Protein AF-A0A9D5RZ23-F1 (afdb_monomer)

Radius of gyration: 14.6 Å; Cα contacts (8 Å, |Δi|>4): 82; chains: 1; bounding box: 31×38×31 Å

Structure (mmCIF, N/CA/C/O backbone):
data_AF-A0A9D5RZ23-F1
#
_entry.id   AF-A0A9D5RZ23-F1
#
loop_
_atom_site.group_PDB
_atom_site.id
_atom_site.type_symbol
_atom_site.label_atom_id
_atom_site.label_alt_id
_atom_site.label_comp_id
_atom_site.label_asym_id
_atom_site.label_entity_id
_atom_site.label_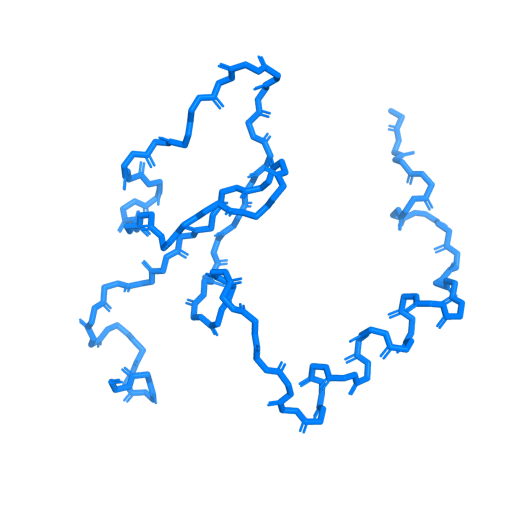seq_id
_atom_site.pdbx_PDB_ins_code
_atom_site.Cartn_x
_atom_site.Cartn_y
_atom_site.Cartn_z
_atom_site.occupancy
_atom_site.B_iso_or_equiv
_atom_site.auth_seq_id
_atom_site.auth_comp_id
_atom_site.auth_asym_id
_atom_site.auth_atom_id
_atom_site.pdb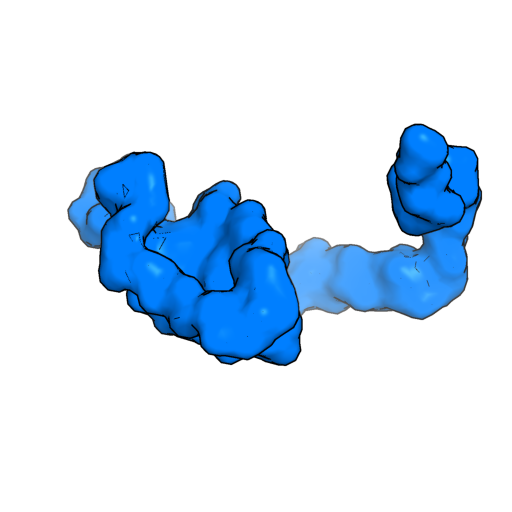x_PDB_model_num
ATOM 1 N N . MET A 1 1 ? 2.038 21.244 -1.921 1.00 46.94 1 MET A N 1
ATOM 2 C CA . MET A 1 1 ? 3.273 20.883 -2.647 1.00 46.94 1 MET A CA 1
ATOM 3 C C . MET A 1 1 ? 3.175 19.400 -2.978 1.00 46.94 1 MET A C 1
ATOM 5 O O . MET A 1 1 ? 3.216 18.591 -2.062 1.00 46.94 1 MET A O 1
ATOM 9 N N . TYR A 1 2 ? 2.887 19.045 -4.232 1.00 55.91 2 TYR A N 1
ATOM 10 C CA . TYR A 1 2 ? 2.789 17.636 -4.638 1.00 55.91 2 TYR A CA 1
ATOM 11 C C . TYR A 1 2 ? 4.187 17.008 -4.610 1.00 55.91 2 TYR A C 1
ATOM 13 O O . TYR A 1 2 ? 5.155 17.674 -4.977 1.00 55.91 2 TYR A O 1
ATOM 21 N N . SER A 1 3 ? 4.316 15.771 -4.124 1.00 70.06 3 SER A N 1
ATOM 22 C CA . SER A 1 3 ? 5.634 15.136 -4.024 1.00 70.06 3 SER A CA 1
ATOM 23 C C . SER A 1 3 ? 6.182 14.803 -5.415 1.00 70.06 3 SER A C 1
ATOM 25 O O . SER A 1 3 ? 5.425 14.556 -6.357 1.00 70.06 3 SER A O 1
ATOM 27 N N . SER A 1 4 ? 7.509 14.778 -5.543 1.00 71.38 4 SER A N 1
ATOM 28 C CA . SER A 1 4 ? 8.199 14.423 -6.789 1.00 71.38 4 SER A CA 1
ATOM 29 C C . SER A 1 4 ? 7.823 13.033 -7.317 1.00 71.38 4 SER A C 1
ATOM 31 O O . SER A 1 4 ? 7.893 12.818 -8.522 1.00 71.38 4 SER A O 1
ATOM 33 N N . LEU A 1 5 ? 7.348 12.127 -6.450 1.00 71.69 5 LEU A N 1
ATOM 34 C CA . LEU A 1 5 ? 6.814 10.812 -6.829 1.00 71.69 5 LEU A CA 1
ATOM 35 C C . LEU A 1 5 ? 5.569 10.895 -7.726 1.00 71.69 5 LEU A C 1
ATOM 37 O O . LEU A 1 5 ? 5.371 10.013 -8.551 1.00 71.69 5 LEU A O 1
ATOM 41 N N . PHE A 1 6 ? 4.726 11.923 -7.578 1.00 73.56 6 PHE A N 1
ATOM 42 C CA . PHE A 1 6 ? 3.468 12.028 -8.336 1.00 73.56 6 PHE A CA 1
ATOM 43 C C . PHE A 1 6 ? 3.582 12.867 -9.612 1.00 73.56 6 PHE A C 1
ATOM 45 O O . PHE A 1 6 ? 2.719 12.772 -10.477 1.00 73.56 6 PHE A O 1
ATOM 52 N N . GLN A 1 7 ? 4.612 13.709 -9.717 1.00 83.00 7 GLN A N 1
ATOM 53 C CA . GLN A 1 7 ? 4.786 14.661 -10.824 1.00 83.00 7 GLN A CA 1
ATOM 54 C C . GLN A 1 7 ? 6.002 14.336 -11.711 1.00 83.00 7 GLN A C 1
ATOM 56 O O . GLN A 1 7 ? 6.151 14.904 -12.789 1.00 83.00 7 GLN A O 1
ATOM 61 N N . GLY A 1 8 ? 6.893 13.447 -11.262 1.00 85.94 8 GLY A N 1
ATOM 62 C CA . GLY A 1 8 ? 8.085 13.030 -11.996 1.00 85.94 8 GLY A CA 1
ATOM 63 C C . GLY A 1 8 ? 7.850 11.823 -12.906 1.00 85.94 8 GLY A C 1
ATOM 64 O O . GLY A 1 8 ? 6.894 11.067 -12.751 1.00 85.94 8 GLY A O 1
ATOM 65 N N . ALA A 1 9 ? 8.767 11.613 -13.853 1.00 90.69 9 ALA A N 1
ATOM 66 C CA . ALA A 1 9 ? 8.804 10.375 -14.622 1.00 90.69 9 ALA A CA 1
ATOM 67 C C . ALA A 1 9 ? 9.207 9.195 -13.725 1.00 90.69 9 ALA A C 1
ATOM 69 O O . ALA A 1 9 ? 10.105 9.321 -12.892 1.00 90.69 9 ALA A O 1
ATOM 70 N N . ALA A 1 10 ? 8.601 8.028 -13.956 1.00 91.94 10 ALA A N 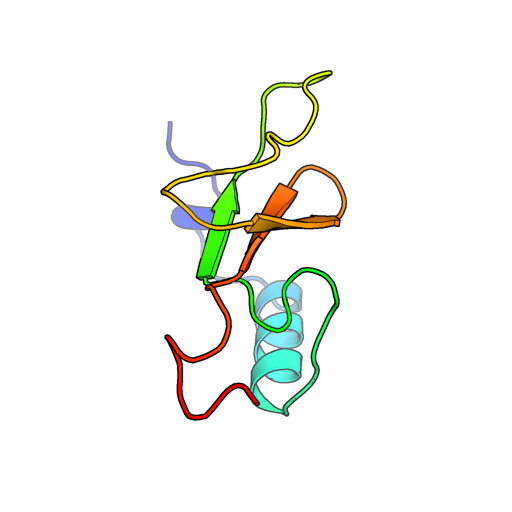1
ATOM 71 C CA . ALA A 1 10 ? 8.945 6.818 -13.218 1.00 91.94 10 ALA A CA 1
ATOM 72 C C . ALA A 1 10 ? 10.419 6.425 -13.427 1.00 91.94 10 ALA A C 1
ATOM 74 O O . ALA A 1 10 ? 10.898 6.270 -14.562 1.00 91.94 10 ALA A O 1
ATOM 75 N N . THR A 1 11 ? 11.112 6.203 -12.317 1.00 93.19 11 THR A N 1
ATOM 76 C CA . THR A 1 11 ? 12.481 5.695 -12.238 1.00 93.19 11 THR A CA 1
ATOM 77 C C . THR A 1 11 ? 12.581 4.265 -12.778 1.00 93.19 11 THR A C 1
ATOM 79 O O . THR A 1 11 ? 11.591 3.537 -12.906 1.00 93.19 11 THR A O 1
ATOM 82 N N . ALA A 1 12 ? 13.805 3.817 -13.071 1.00 96.00 12 ALA A N 1
ATOM 83 C CA . ALA A 1 12 ? 14.049 2.431 -13.471 1.00 96.00 12 ALA A CA 1
ATOM 84 C C . ALA A 1 12 ? 13.563 1.431 -12.405 1.00 96.00 12 ALA A C 1
ATOM 86 O O . ALA A 1 12 ? 12.958 0.415 -12.747 1.00 96.00 12 ALA A O 1
ATOM 87 N N . LYS A 1 13 ? 13.763 1.750 -11.118 1.00 94.50 13 LYS A N 1
ATOM 88 C CA . LYS A 1 13 ? 13.380 0.861 -10.019 1.00 94.50 13 LYS A CA 1
ATOM 89 C C . LYS A 1 13 ? 11.866 0.741 -9.861 1.00 94.50 13 LYS A C 1
ATOM 91 O O . LYS A 1 13 ? 11.369 -0.362 -9.662 1.00 94.50 13 LYS A O 1
ATOM 96 N N . GLU A 1 14 ? 11.126 1.840 -9.988 1.00 93.81 14 GLU A N 1
ATOM 97 C CA . GLU A 1 14 ? 9.655 1.813 -9.938 1.00 93.81 14 GLU A CA 1
ATOM 98 C C . GLU A 1 14 ? 9.078 0.961 -11.074 1.00 93.81 14 GLU A C 1
ATOM 100 O O . GLU A 1 14 ? 8.208 0.124 -10.839 1.00 93.81 14 GLU A O 1
ATOM 105 N N . LYS A 1 15 ? 9.625 1.096 -12.291 1.00 94.94 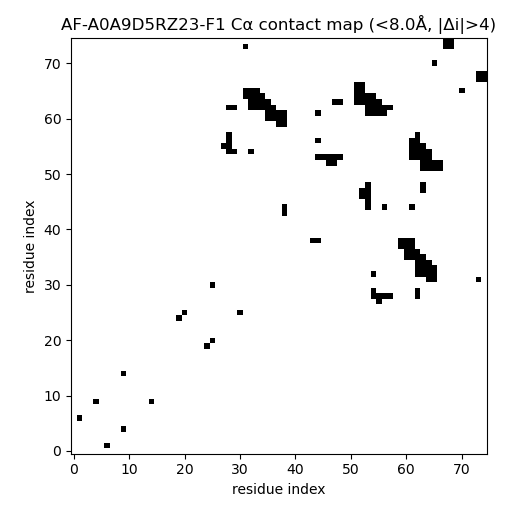15 LYS A N 1
ATOM 106 C CA . LYS A 1 15 ? 9.235 0.268 -13.444 1.00 94.94 15 LYS A CA 1
ATOM 107 C C . LYS A 1 15 ? 9.542 -1.215 -13.223 1.00 94.94 15 LYS A C 1
ATOM 109 O O . LYS A 1 15 ? 8.728 -2.066 -13.580 1.00 94.94 15 LYS A O 1
ATOM 114 N N . GLU A 1 16 ? 10.701 -1.534 -12.650 1.00 96.62 16 GLU A N 1
ATOM 115 C CA . GLU A 1 16 ? 11.088 -2.907 -12.304 1.00 96.62 16 GLU A CA 1
ATOM 116 C C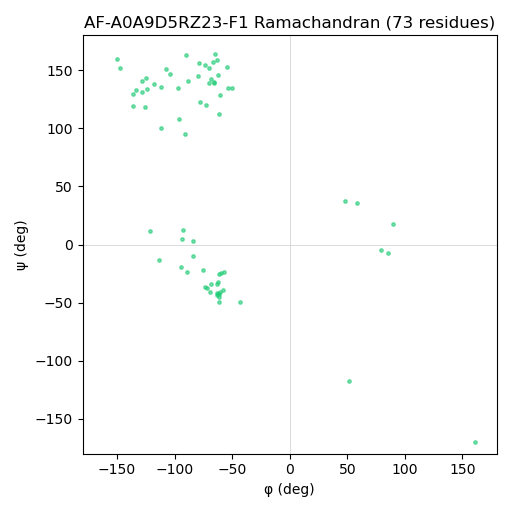 . GLU A 1 16 ? 10.111 -3.516 -11.289 1.00 96.62 16 GLU A C 1
ATOM 118 O O . GLU A 1 16 ? 9.579 -4.601 -11.522 1.00 96.62 16 GLU A O 1
ATOM 123 N N . LEU A 1 17 ? 9.820 -2.798 -10.199 1.00 95.00 17 LEU A N 1
ATOM 124 C CA . LEU A 1 17 ? 8.892 -3.249 -9.159 1.00 95.00 17 LEU A CA 1
ATOM 125 C C . LEU A 1 17 ? 7.471 -3.445 -9.702 1.00 95.00 17 LEU A C 1
ATOM 127 O O . LEU A 1 17 ? 6.854 -4.471 -9.422 1.00 95.00 17 LEU A O 1
ATOM 131 N N . ALA A 1 18 ? 6.979 -2.528 -10.538 1.00 94.62 18 ALA A N 1
ATOM 132 C CA . ALA A 1 18 ? 5.675 -2.677 -11.180 1.00 94.62 18 ALA A CA 1
ATOM 133 C C . ALA A 1 18 ? 5.615 -3.930 -12.074 1.00 94.62 18 ALA A C 1
ATOM 135 O O . ALA A 1 18 ? 4.638 -4.677 -12.040 1.00 94.62 18 ALA A O 1
ATOM 136 N N . ARG A 1 19 ? 6.682 -4.221 -12.833 1.00 97.44 19 ARG A N 1
ATOM 137 C CA . ARG A 1 19 ? 6.745 -5.429 -13.674 1.00 97.44 19 ARG A CA 1
ATOM 138 C C . ARG A 1 19 ? 6.689 -6.727 -12.87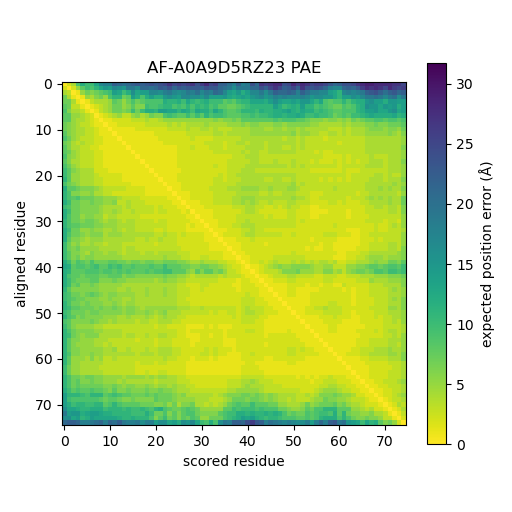8 1.00 97.44 19 ARG A C 1
ATOM 140 O O . ARG A 1 19 ? 6.137 -7.696 -13.386 1.00 97.44 19 ARG A O 1
ATOM 147 N N . ARG A 1 20 ? 7.259 -6.767 -11.675 1.00 96.88 20 ARG A N 1
ATOM 148 C CA . ARG A 1 20 ? 7.201 -7.949 -10.798 1.00 96.88 20 ARG A CA 1
ATOM 149 C C . ARG A 1 20 ? 5.759 -8.288 -10.425 1.00 96.88 20 ARG A C 1
ATOM 151 O O . ARG A 1 20 ? 5.340 -9.429 -10.584 1.00 96.88 20 ARG A O 1
ATOM 158 N N . VAL A 1 21 ? 4.977 -7.276 -10.050 1.00 94.81 21 VAL A N 1
ATOM 159 C CA . VAL A 1 21 ? 3.546 -7.439 -9.741 1.00 94.81 21 VAL A CA 1
ATOM 160 C C . VAL A 1 21 ? 2.765 -7.905 -10.974 1.00 94.81 21 VAL A C 1
ATOM 162 O O . VAL A 1 21 ? 1.995 -8.853 -10.885 1.00 94.81 21 VAL A O 1
ATOM 165 N N . LEU A 1 22 ? 3.028 -7.327 -12.155 1.00 95.12 22 LEU A N 1
ATOM 166 C CA . LEU A 1 22 ? 2.395 -7.772 -13.410 1.00 95.12 22 LEU A CA 1
ATOM 167 C C . LEU A 1 22 ? 2.726 -9.226 -13.787 1.00 95.12 22 LEU A C 1
ATOM 169 O O . LEU A 1 22 ? 1.958 -9.861 -14.502 1.00 95.12 22 LEU A O 1
ATOM 173 N N . LYS A 1 23 ? 3.862 -9.757 -13.324 1.00 97.31 23 LYS A N 1
ATOM 174 C CA . LYS A 1 23 ? 4.247 -11.166 -13.500 1.00 97.31 23 LYS A CA 1
ATOM 175 C C . LYS A 1 23 ? 3.642 -12.097 -12.441 1.00 97.31 23 LYS A C 1
ATOM 177 O O . LYS A 1 23 ? 3.942 -13.287 -12.461 1.00 97.31 23 LYS A O 1
ATOM 182 N N . GLY A 1 24 ? 2.806 -11.579 -11.541 1.00 94.50 24 GLY A N 1
ATOM 183 C CA . GLY A 1 24 ? 2.125 -12.359 -10.509 1.00 94.50 24 GLY A CA 1
ATOM 184 C C . GLY A 1 24 ? 2.900 -12.493 -9.200 1.00 94.50 24 GLY A C 1
ATOM 185 O O . GLY A 1 24 ? 2.592 -13.378 -8.408 1.00 94.50 24 GLY A O 1
ATOM 186 N N . GLU A 1 25 ? 3.908 -11.651 -8.946 1.00 95.75 25 GLU A N 1
ATOM 187 C CA . GLU A 1 25 ? 4.519 -11.603 -7.615 1.00 95.75 25 GLU A CA 1
ATOM 188 C C . GLU A 1 25 ? 3.573 -10.914 -6.621 1.00 95.75 25 GLU A C 1
ATOM 190 O O . GLU A 1 25 ? 3.235 -9.738 -6.780 1.00 95.75 25 GLU A O 1
ATOM 195 N N . TYR A 1 26 ? 3.193 -11.646 -5.573 1.00 92.06 26 TYR A N 1
ATOM 196 C CA . TYR A 1 26 ? 2.347 -11.163 -4.483 1.00 92.06 26 TYR A CA 1
ATOM 197 C C . TYR A 1 26 ? 3.165 -10.887 -3.223 1.00 92.06 26 TYR A C 1
ATOM 199 O O . TYR A 1 26 ? 4.130 -11.589 -2.919 1.00 92.06 26 TYR A O 1
ATOM 207 N N . TYR A 1 27 ? 2.745 -9.876 -2.460 1.00 93.25 27 TYR A N 1
ATOM 208 C CA . TYR A 1 27 ? 3.436 -9.443 -1.249 1.00 93.25 27 TYR A CA 1
ATOM 209 C C . TYR A 1 27 ? 2.436 -9.185 -0.135 1.00 93.25 27 TYR A C 1
ATOM 211 O O . TYR A 1 27 ? 1.610 -8.278 -0.224 1.00 93.25 27 TYR A O 1
ATOM 219 N N . TYR A 1 28 ? 2.562 -9.929 0.957 1.00 93.62 28 TYR A N 1
ATOM 220 C CA . TYR A 1 28 ? 1.851 -9.608 2.185 1.00 93.62 28 TYR A CA 1
ATOM 221 C C . TYR A 1 28 ? 2.358 -8.267 2.762 1.00 93.62 28 TYR A C 1
ATOM 223 O O . TYR A 1 28 ? 3.571 -8.026 2.739 1.00 93.62 28 TYR A O 1
ATOM 231 N N . PRO A 1 29 ? 1.484 -7.389 3.298 1.00 96.00 29 PRO A N 1
ATOM 232 C CA . PRO A 1 29 ? 0.031 -7.528 3.500 1.00 96.00 29 PRO A CA 1
ATOM 233 C C . PRO A 1 29 ? -0.832 -6.977 2.350 1.00 96.00 29 PRO A C 1
ATOM 235 O O . PRO A 1 29 ? -2.033 -6.798 2.512 1.00 96.00 29 PRO A O 1
ATOM 238 N N . ALA A 1 30 ? -0.236 -6.670 1.198 1.00 94.94 30 ALA A N 1
ATOM 239 C CA . ALA A 1 30 ? -0.927 -6.044 0.076 1.00 94.94 30 ALA A CA 1
ATOM 240 C C . ALA A 1 30 ? -1.666 -7.035 -0.841 1.00 94.94 30 ALA A C 1
ATOM 242 O O . ALA A 1 30 ? -2.419 -6.586 -1.695 1.00 94.94 30 ALA A O 1
ATOM 243 N N . THR A 1 31 ? -1.469 -8.351 -0.673 1.00 92.19 31 THR A N 1
ATOM 244 C CA . THR A 1 31 ? -1.979 -9.416 -1.562 1.00 92.19 31 THR A CA 1
ATOM 245 C C . THR A 1 31 ? -3.426 -9.206 -2.015 1.00 92.19 31 THR A C 1
ATOM 247 O O . THR A 1 31 ? -3.684 -9.243 -3.211 1.00 92.19 31 THR A O 1
ATOM 250 N N . ASN A 1 32 ? -4.333 -8.932 -1.072 1.00 91.56 32 ASN A N 1
ATOM 251 C CA . ASN A 1 32 ? -5.764 -8.717 -1.321 1.00 91.56 32 ASN A CA 1
ATOM 252 C C . ASN A 1 32 ? -6.241 -7.337 -0.837 1.00 91.56 32 ASN A C 1
ATOM 254 O O . ASN A 1 32 ? -7.441 -7.088 -0.719 1.00 91.56 32 ASN A O 1
ATOM 258 N N . ALA A 1 33 ? -5.316 -6.440 -0.492 1.00 93.88 33 ALA A N 1
ATOM 259 C CA . ALA A 1 33 ? -5.673 -5.162 0.101 1.00 93.88 33 ALA A CA 1
ATOM 260 C C . ALA A 1 33 ? -6.173 -4.189 -0.970 1.00 93.88 33 ALA A C 1
ATOM 262 O O . ALA A 1 33 ? -5.445 -3.850 -1.902 1.00 93.88 33 ALA A O 1
ATOM 263 N N . LEU A 1 34 ? -7.398 -3.692 -0.802 1.00 91.06 34 LEU A N 1
ATOM 264 C CA . LEU A 1 34 ? -7.980 -2.678 -1.688 1.00 91.06 34 LEU A CA 1
ATOM 265 C C . LEU A 1 34 ? -7.656 -1.258 -1.221 1.00 91.06 34 LEU A C 1
ATOM 267 O O . LEU A 1 34 ? -7.640 -0.322 -2.018 1.00 91.06 34 LEU A O 1
ATOM 271 N N . TRP A 1 35 ? -7.372 -1.102 0.073 1.00 93.44 35 TRP A N 1
ATOM 272 C CA . TRP A 1 35 ? -7.132 0.191 0.693 1.00 93.44 35 TRP A CA 1
ATOM 273 C C . TRP A 1 35 ? -5.825 0.186 1.467 1.00 93.44 35 TRP A C 1
ATOM 275 O O . TRP A 1 35 ? -5.503 -0.768 2.178 1.00 93.44 35 TRP A O 1
ATOM 285 N N . PHE A 1 36 ? -5.093 1.292 1.379 1.00 95.62 36 PHE A N 1
ATOM 286 C CA . PHE A 1 36 ? -3.939 1.535 2.226 1.00 95.62 36 PHE A CA 1
ATOM 287 C C . PHE A 1 36 ? -3.780 3.022 2.527 1.00 95.62 36 PHE A C 1
ATOM 289 O O . PHE A 1 36 ? -4.174 3.881 1.739 1.00 95.62 36 PHE A O 1
ATOM 296 N N . TYR A 1 37 ? -3.180 3.328 3.672 1.00 95.12 37 TYR A N 1
ATOM 297 C CA . TYR A 1 37 ? -2.750 4.685 3.997 1.00 95.12 37 TYR A CA 1
ATOM 298 C C . TYR A 1 37 ? -1.530 4.663 4.911 1.00 95.12 37 TYR A C 1
ATOM 300 O O . TYR A 1 37 ? -1.247 3.661 5.575 1.00 95.12 37 TYR A O 1
ATOM 308 N N . ALA A 1 38 ? -0.808 5.782 4.937 1.00 94.81 38 ALA A N 1
ATOM 309 C CA . ALA A 1 38 ? 0.269 6.009 5.884 1.00 94.81 38 ALA A CA 1
ATOM 310 C C . ALA A 1 38 ? -0.257 6.816 7.081 1.00 94.81 38 ALA A C 1
ATOM 312 O O . ALA A 1 38 ? -0.556 8.000 6.906 1.00 94.81 38 ALA A O 1
ATOM 313 N N . PRO A 1 39 ? -0.421 6.218 8.277 1.00 95.00 39 PRO A N 1
ATOM 314 C CA . PRO A 1 39 ? -0.746 6.985 9.472 1.00 95.00 39 PRO A CA 1
ATOM 315 C C . PRO A 1 39 ? 0.377 7.968 9.825 1.00 95.00 39 PRO A C 1
ATOM 317 O O . PRO A 1 39 ? 1.539 7.779 9.451 1.00 95.00 39 PRO A O 1
ATOM 320 N N . SER A 1 40 ? 0.031 8.996 10.601 1.00 93.94 40 SER A N 1
ATOM 321 C CA . SER A 1 40 ? 1.011 9.906 11.194 1.00 93.94 40 SER A CA 1
ATOM 322 C C . SER A 1 40 ? 2.063 9.139 12.003 1.00 93.94 40 SER A C 1
ATOM 324 O O . SER A 1 40 ? 1.802 8.055 12.533 1.00 93.94 40 SER A O 1
ATOM 326 N N . SER A 1 41 ? 3.267 9.707 12.112 1.00 91.81 41 SER A N 1
ATOM 327 C CA . SER A 1 41 ? 4.367 9.077 12.853 1.00 91.81 41 SER A CA 1
ATOM 328 C C . SER A 1 41 ? 3.944 8.712 14.281 1.00 91.81 41 SER A C 1
ATOM 330 O O . SER A 1 41 ? 3.299 9.505 14.964 1.00 91.81 41 SER A O 1
ATOM 332 N N . GLY A 1 42 ? 4.281 7.497 14.718 1.00 89.31 42 GLY A N 1
ATOM 333 C CA . GLY A 1 42 ? 3.921 6.972 16.040 1.00 89.31 42 GLY A CA 1
ATOM 334 C C . GLY A 1 42 ? 2.486 6.449 16.174 1.00 89.31 42 GLY A C 1
ATOM 335 O O . GLY A 1 42 ? 2.155 5.888 17.215 1.00 89.31 42 GLY A O 1
ATOM 336 N N . GLN A 1 43 ? 1.638 6.574 15.146 1.00 95.31 43 GLN A N 1
ATOM 337 C CA . GLN A 1 43 ? 0.284 6.026 15.195 1.00 95.31 43 GLN A CA 1
ATOM 338 C C . GLN A 1 43 ? 0.213 4.568 14.718 1.00 95.31 43 GLN A C 1
ATOM 340 O O . GLN A 1 43 ? 0.854 4.145 13.743 1.00 95.31 43 GLN A O 1
ATOM 345 N N . ASN A 1 44 ? -0.612 3.801 15.431 1.00 95.88 44 ASN A N 1
ATOM 346 C CA . ASN A 1 44 ? -0.947 2.422 15.101 1.00 95.88 44 ASN A CA 1
ATOM 347 C C . ASN A 1 44 ? -1.990 2.366 13.978 1.00 95.88 44 ASN A C 1
ATOM 349 O O . ASN A 1 44 ? -2.756 3.306 13.771 1.00 95.88 44 ASN A O 1
ATOM 353 N N . CYS A 1 45 ? -2.021 1.244 13.258 1.00 96.94 45 CYS A N 1
ATOM 354 C CA . CYS A 1 45 ? -3.101 0.970 12.316 1.00 96.94 45 CYS A CA 1
ATOM 355 C C . CYS A 1 45 ? -4.414 0.797 13.083 1.00 96.94 45 CYS A C 1
ATOM 357 O O . CYS A 1 45 ? -4.430 0.167 14.143 1.00 96.94 45 CYS A O 1
ATOM 359 N N . VAL A 1 46 ? -5.509 1.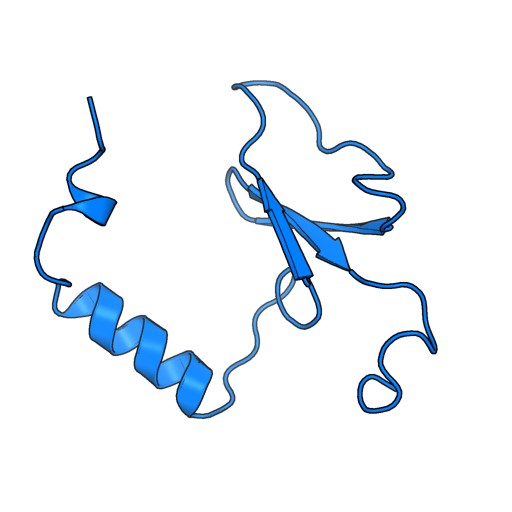339 12.555 1.00 96.56 46 VAL A N 1
ATOM 360 C CA . VAL A 1 46 ? -6.836 1.075 13.119 1.00 96.56 46 VAL A CA 1
ATOM 361 C C . VAL A 1 46 ? -7.273 -0.345 12.757 1.00 96.56 46 VAL A C 1
ATOM 363 O O . VAL A 1 46 ? -6.818 -0.908 11.766 1.00 96.56 46 VAL A O 1
ATOM 366 N N . ALA A 1 47 ? -8.153 -0.944 13.560 1.00 96.19 47 ALA A N 1
ATOM 367 C CA . ALA A 1 47 ? -8.643 -2.297 13.285 1.00 96.19 47 ALA A CA 1
ATOM 368 C C . ALA A 1 47 ? -9.540 -2.353 12.034 1.00 96.19 47 ALA A C 1
ATOM 370 O O . ALA A 1 47 ? -9.532 -3.345 11.304 1.00 96.19 47 ALA A O 1
ATOM 371 N N . LEU A 1 48 ? -10.306 -1.282 11.802 1.00 95.56 48 LEU A N 1
ATOM 372 C CA . LEU A 1 48 ? -11.231 -1.139 10.686 1.00 95.56 48 LEU A CA 1
ATOM 373 C C . LEU A 1 48 ? -11.055 0.224 10.024 1.00 95.56 48 LEU A C 1
ATOM 375 O O . LEU A 1 48 ? -11.050 1.250 10.706 1.00 95.56 48 LEU A O 1
ATOM 379 N N .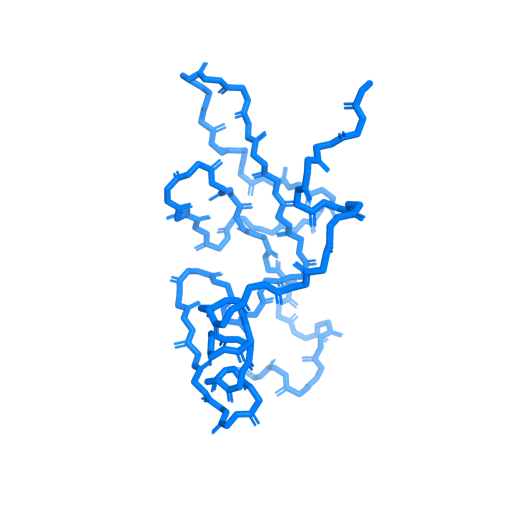 TRP A 1 49 ? -10.982 0.232 8.696 1.00 94.38 49 TRP A N 1
ATOM 380 C CA . TRP A 1 49 ? -10.990 1.452 7.891 1.00 94.38 49 TRP A CA 1
ATOM 381 C C . TRP A 1 49 ? -11.917 1.259 6.693 1.00 94.38 49 TRP A C 1
ATOM 383 O O . TRP A 1 49 ? -11.852 0.222 6.042 1.00 94.38 49 TRP A O 1
ATOM 393 N N . TYR A 1 50 ? -12.838 2.200 6.453 1.00 91.56 50 TYR A N 1
ATOM 394 C CA . TYR A 1 50 ? -13.915 2.059 5.456 1.00 91.56 50 TYR A CA 1
ATOM 395 C C . TYR A 1 50 ? -14.685 0.723 5.537 1.00 91.56 50 TYR A C 1
ATOM 397 O O . TYR A 1 50 ? -15.062 0.153 4.519 1.00 91.56 50 TYR A O 1
ATOM 405 N N . ASN A 1 51 ? -14.929 0.212 6.751 1.00 92.25 51 ASN A N 1
ATOM 406 C CA . ASN A 1 51 ? -15.539 -1.106 6.991 1.00 92.25 51 ASN A CA 1
ATOM 407 C C . ASN A 1 51 ? -14.746 -2.276 6.376 1.00 92.25 51 ASN A C 1
ATOM 409 O O . ASN A 1 51 ? -15.332 -3.234 5.885 1.00 92.25 51 ASN A O 1
ATOM 413 N N . GLN A 1 52 ? -13.417 -2.205 6.364 1.00 94.31 52 GLN A N 1
ATOM 414 C CA . GLN A 1 52 ? -12.521 -3.264 5.888 1.00 94.31 52 GLN A CA 1
ATOM 415 C C . GLN A 1 52 ? -11.524 -3.603 6.999 1.00 94.31 52 GLN A C 1
ATOM 417 O O . GLN A 1 52 ? -11.108 -2.710 7.745 1.00 94.31 52 GLN A O 1
ATOM 422 N N . LYS A 1 53 ? -11.167 -4.883 7.148 1.00 95.38 53 LYS A N 1
ATOM 423 C CA . LYS A 1 53 ? -10.278 -5.347 8.226 1.00 95.38 53 LYS A CA 1
ATOM 424 C C . LYS A 1 53 ? -8.822 -5.059 7.894 1.00 95.38 53 LYS A C 1
ATOM 426 O O . LYS A 1 53 ? -8.421 -5.143 6.738 1.00 95.38 53 LYS A O 1
ATOM 431 N N . LEU A 1 54 ? -8.033 -4.739 8.921 1.00 96.94 54 LEU A N 1
ATOM 432 C CA . LEU A 1 54 ? -6.583 -4.613 8.796 1.00 96.94 54 LEU A CA 1
ATOM 433 C C . LEU A 1 54 ? -5.981 -5.959 8.364 1.00 96.94 54 LEU A C 1
ATOM 435 O O . LEU A 1 54 ? -5.963 -6.904 9.148 1.00 96.94 54 LEU A O 1
ATOM 439 N N . ALA A 1 55 ? -5.451 -6.009 7.145 1.00 96.94 55 ALA A N 1
ATOM 440 C CA . ALA A 1 55 ? -4.674 -7.135 6.638 1.00 96.94 55 ALA A CA 1
ATOM 441 C C . ALA A 1 55 ? -3.278 -7.160 7.275 1.00 96.94 55 ALA A C 1
ATOM 443 O O . ALA A 1 55 ? -2.738 -8.215 7.578 1.00 96.94 55 ALA A O 1
ATOM 444 N N . GLY A 1 56 ? -2.687 -5.982 7.506 1.00 96.75 56 GLY A N 1
ATOM 445 C CA . GLY A 1 56 ? -1.404 -5.852 8.186 1.00 96.75 56 GLY A CA 1
ATOM 446 C C . GLY A 1 56 ? -0.716 -4.514 7.935 1.00 96.75 56 GLY A C 1
ATOM 447 O O . GLY A 1 56 ? -1.285 -3.581 7.363 1.00 96.75 56 GLY A O 1
ATOM 448 N N . ARG A 1 57 ? 0.546 -4.421 8.361 1.00 96.00 57 ARG A N 1
ATOM 449 C CA . ARG A 1 57 ? 1.390 -3.235 8.185 1.00 96.00 57 ARG A CA 1
ATOM 450 C C . ARG A 1 57 ? 2.675 -3.599 7.454 1.00 96.00 57 ARG A C 1
ATOM 452 O O . ARG A 1 57 ? 3.357 -4.544 7.840 1.00 96.00 57 ARG A O 1
ATOM 459 N N . TYR A 1 58 ? 3.041 -2.803 6.454 1.00 95.44 58 TYR A N 1
ATOM 460 C CA . TYR A 1 58 ? 4.371 -2.849 5.851 1.00 95.44 58 TYR A CA 1
ATOM 461 C C . TYR A 1 58 ? 5.001 -1.462 5.875 1.00 95.44 58 TYR A C 1
ATOM 463 O O . TYR A 1 58 ? 4.485 -0.506 5.289 1.00 95.44 58 TYR A O 1
ATOM 471 N N . LYS A 1 59 ? 6.137 -1.352 6.573 1.00 93.44 59 LYS A N 1
ATOM 472 C CA . LYS A 1 59 ? 6.807 -0.075 6.856 1.00 93.44 59 LYS A CA 1
ATOM 473 C C . LYS A 1 59 ? 5.811 0.933 7.456 1.00 93.44 59 LYS A C 1
ATOM 475 O O . LYS A 1 59 ? 5.243 0.696 8.522 1.00 93.44 59 LYS A O 1
ATOM 480 N N . ASN A 1 60 ? 5.581 2.040 6.758 1.00 94.69 60 ASN A N 1
ATOM 481 C CA . ASN A 1 60 ? 4.714 3.123 7.202 1.00 94.69 60 ASN A CA 1
ATOM 482 C C . ASN A 1 60 ? 3.278 3.003 6.688 1.00 94.69 60 ASN A C 1
ATOM 484 O O . ASN A 1 60 ? 2.513 3.916 6.943 1.00 94.69 60 ASN A O 1
ATOM 488 N N . HIS A 1 61 ? 2.902 1.927 5.988 1.00 95.75 61 HIS A N 1
ATOM 489 C CA . HIS A 1 61 ? 1.561 1.774 5.420 1.00 95.75 61 HIS A CA 1
ATOM 490 C C . HIS A 1 61 ? 0.772 0.663 6.113 1.00 95.75 61 HIS A C 1
ATOM 492 O O . HIS A 1 61 ? 1.288 -0.436 6.335 1.00 95.75 61 HIS A O 1
ATOM 498 N N . CYS A 1 62 ? -0.487 0.961 6.419 1.00 97.62 62 CYS A N 1
ATOM 499 C CA . CYS A 1 62 ? -1.494 0.011 6.881 1.00 97.62 62 CYS A CA 1
ATOM 500 C C . CYS A 1 62 ? -2.346 -0.425 5.687 1.00 97.62 62 CYS A C 1
ATOM 502 O O . CYS A 1 62 ? -2.756 0.434 4.908 1.00 97.62 62 CYS A O 1
ATOM 504 N N . PHE A 1 63 ? -2.613 -1.722 5.559 1.00 97.94 63 PHE A N 1
ATOM 505 C CA . PHE A 1 63 ? -3.322 -2.326 4.427 1.00 97.94 63 PHE A CA 1
ATOM 506 C C . PHE A 1 63 ? -4.610 -2.985 4.905 1.00 97.94 63 PHE A C 1
ATOM 508 O O . PHE A 1 63 ? -4.598 -3.647 5.942 1.00 97.94 63 PHE A O 1
ATOM 515 N N . TYR A 1 64 ? -5.702 -2.817 4.162 1.00 97.00 64 TYR A N 1
ATOM 516 C CA . TYR A 1 64 ? -7.024 -3.308 4.542 1.00 97.00 64 TYR A CA 1
ATOM 517 C C . TYR A 1 64 ? -7.640 -4.130 3.417 1.00 97.00 64 TYR A C 1
ATOM 519 O O . TYR A 1 64 ? -7.658 -3.698 2.259 1.00 97.00 64 TYR A O 1
ATOM 527 N N . GLU A 1 65 ? -8.139 -5.309 3.774 1.00 94.44 65 GLU A N 1
ATOM 528 C CA . GLU A 1 65 ? -8.700 -6.286 2.843 1.00 94.44 65 GLU A CA 1
ATOM 529 C C . GLU A 1 65 ? -10.230 -6.367 2.952 1.00 94.44 65 GLU A C 1
ATOM 531 O O . GLU A 1 65 ? -10.798 -6.106 4.026 1.00 94.44 65 GLU A O 1
ATOM 536 N N . PRO A 1 66 ? -10.908 -6.711 1.844 1.00 92.19 66 PRO A N 1
ATOM 537 C CA . PRO A 1 66 ? -12.344 -6.891 1.837 1.00 92.19 66 PRO A CA 1
ATOM 538 C C . PRO A 1 66 ? -12.783 -8.078 2.673 1.00 92.19 66 PRO A C 1
ATOM 540 O O . PRO A 1 66 ? -12.033 -9.015 2.935 1.00 92.19 66 PRO A O 1
ATOM 543 N N . TYR A 1 67 ? -14.045 -8.032 3.097 1.00 89.88 67 TYR A N 1
ATOM 544 C CA . TYR A 1 67 ? -14.644 -9.184 3.745 1.00 89.88 67 TYR A CA 1
ATOM 545 C C . TYR A 1 67 ? -14.691 -10.374 2.778 1.00 89.88 67 TYR A C 1
ATOM 547 O O . TYR A 1 67 ? -14.927 -10.180 1.578 1.00 89.88 67 TYR A O 1
ATOM 555 N N . PRO A 1 68 ? -14.533 -11.604 3.297 1.00 87.44 68 PRO A N 1
ATOM 556 C CA . PRO A 1 68 ? -14.727 -12.810 2.505 1.00 87.44 68 PRO A CA 1
ATOM 557 C C . PRO A 1 68 ? -16.064 -12.775 1.756 1.00 87.44 68 PRO A C 1
ATOM 559 O O . PRO A 1 68 ? -17.092 -12.404 2.325 1.00 87.44 68 PRO A O 1
ATOM 562 N N . GLY A 1 69 ? -16.040 -13.142 0.474 1.00 87.06 69 GLY A N 1
ATOM 563 C CA . GLY A 1 69 ? -17.226 -13.178 -0.387 1.00 87.06 69 GLY A CA 1
ATOM 564 C C . GLY A 1 69 ? -17.602 -11.859 -1.073 1.00 87.06 69 GLY A C 1
ATOM 565 O O . GLY A 1 69 ? -18.467 -11.882 -1.944 1.00 87.06 69 GLY A O 1
ATOM 566 N N . VAL A 1 70 ? -16.957 -10.727 -0.754 1.00 88.31 70 VAL A N 1
ATOM 567 C CA . VAL A 1 70 ? -17.166 -9.459 -1.490 1.00 88.31 70 VAL A CA 1
ATOM 568 C C . VAL A 1 70 ? -16.529 -9.507 -2.882 1.00 88.31 70 VAL A C 1
ATOM 570 O O . VAL A 1 70 ? -17.104 -8.995 -3.839 1.00 88.31 70 VAL A O 1
ATOM 573 N N . CYS A 1 71 ? -15.363 -10.144 -2.999 1.00 84.94 71 CYS A N 1
ATOM 574 C CA . CYS A 1 71 ? -14.690 -10.415 -4.267 1.00 84.94 71 CYS A CA 1
ATOM 575 C C . CYS A 1 71 ? -14.726 -11.931 -4.516 1.00 84.94 71 CYS A C 1
ATOM 577 O O . CYS A 1 71 ? -13.929 -12.642 -3.906 1.00 84.94 71 CYS A O 1
ATOM 579 N N . PRO A 1 72 ? -15.638 -12.454 -5.358 1.00 83.00 72 PRO A N 1
ATOM 580 C CA . PRO A 1 72 ? -15.812 -13.897 -5.562 1.00 83.00 72 PRO A CA 1
ATOM 581 C C . PRO A 1 72 ? -14.564 -14.620 -6.083 1.00 83.00 72 PRO A C 1
ATOM 583 O O . PRO A 1 72 ? -14.418 -15.829 -5.886 1.00 83.00 72 PRO A O 1
ATOM 586 N N . GLU A 1 73 ? -13.672 -13.898 -6.762 1.00 80.12 73 GLU A N 1
ATOM 587 C CA . GLU A 1 73 ? -12.399 -14.430 -7.249 1.00 80.12 73 GLU A CA 1
ATOM 588 C C . GLU A 1 73 ? -11.361 -14.613 -6.129 1.00 80.12 73 GLU A C 1
ATOM 590 O O . GLU A 1 73 ? -10.440 -15.418 -6.279 1.00 80.12 73 GLU A O 1
ATOM 595 N N . LEU A 1 74 ? -11.513 -13.900 -5.007 1.00 74.75 74 LEU A N 1
ATOM 596 C CA . LEU A 1 74 ? -10.679 -14.031 -3.814 1.00 74.75 74 LEU A CA 1
ATOM 597 C C . LEU A 1 74 ? -11.322 -15.076 -2.891 1.00 74.75 74 LEU A C 1
ATOM 599 O O . LEU A 1 74 ? -12.259 -14.778 -2.151 1.00 74.75 74 LEU A O 1
ATOM 603 N N . ARG A 1 75 ? -10.857 -16.324 -3.004 1.00 60.41 75 ARG A N 1
ATOM 604 C CA . ARG A 1 75 ? -11.335 -17.463 -2.203 1.00 60.41 75 ARG A CA 1
ATOM 605 C C . ARG A 1 75 ? -10.611 -17.594 -0.874 1.00 60.41 75 ARG A C 1
ATOM 607 O O . ARG A 1 75 ? -9.370 -17.441 -0.874 1.00 60.41 75 ARG A O 1
#

Foldseek 3Di:
DDDCVVVDDDDPVNVVVVVCVVVPDADPPANAFPDKDFDDPPDDDDQADPNFGFSDDDDRMTTTHHDPPPDVVPD

Sequence (75 aa):
MYSSLFQGAATAKEKELARRVLKGEYYYPATNALWFYAPSSGQNCVALWYNQKLAGRYKNHCFYEPYPGVCPELR

pLDDT: mean 90.46, std 9.79, range [46.94, 97.94]

Solvent-accessible surface area (backbone atoms only — not comparable to full-atom values): 4788 Å² total; per-residue (Å²): 133,83,56,65,85,81,76,49,81,85,49,75,65,58,54,51,55,54,50,43,46,77,73,69,57,76,48,88,39,53,67,68,34,84,44,71,50,66,61,62,90,95,57,76,75,63,70,61,57,96,88,18,43,55,57,36,68,55,92,67,33,34,20,23,22,70,59,86,69,76,47,79,88,60,123

Secondary structure (DSSP, 8-state):
---HHHHSPPPHHHHHHHHHHHTT---TTTTT-SEEE-PPTTPPPPSEETTEEEEEEETTEEEEEPPTTSSTT--

Mean predi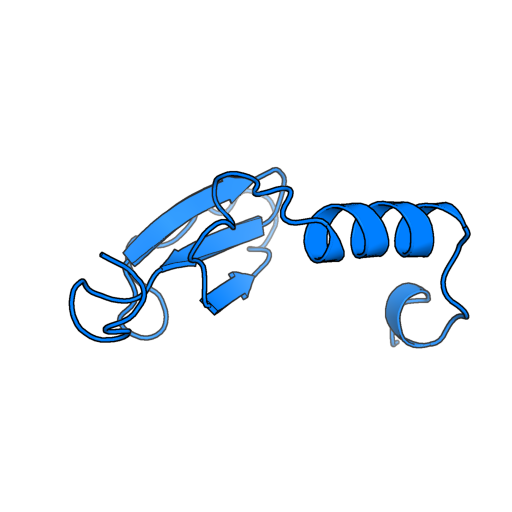cted aligned error: 4.91 Å